Protein AF-D8F7U3-F1 (afdb_monomer)

Solvent-accessible surface area (backbone atoms only — not comparable to full-atom values): 5416 Å² total; per-residue (Å²): 145,54,69,68,63,53,51,54,52,52,49,52,53,50,51,54,49,43,55,42,25,32,54,20,50,43,72,73,49,83,84,50,61,70,61,46,46,53,49,39,53,50,52,55,51,49,46,54,54,51,50,54,49,50,66,74,43,53,92,78,52,55,73,67,60,51,51,49,52,50,50,52,46,50,52,55,52,51,52,51,52,53,28,37,50,46,30,52,54,52,64,72,68,53,78,94,123

Mean predicted aligned error: 6.66 Å

Secondary structure (DSSP, 8-state):
--HHHHHHHHHHHHHHHHHHHHHHHHHHSTT-HHHHHHHHHHHHHHHHHHHHHHHHTTTTS-HHHHHHHHHHHHHHHHHHHHHHHHHHHHHHHS---

Sequence (97 aa):
MYPILVTISLLLVAGSSIYMSVYGLMAVFAGNAPVIICMGLGMEIGKVLTVAHLYRNWPNLKRLVRSLYILIISVLVLLTSIEVIGFLSLSHARPKN

Radius of gyration: 16.28 Å; Cα contacts (8 Å, |Δi|>4): 47; chains: 1; bounding box: 49×24×46 Å

Foldseek 3Di:
DCPVVVVVVVVVVLVVLLVLLLQLVCVVDVDCSVVSSVVSVCLSVVLVVLVVVCVVCVVVDDPVVNVVSVVSSVVSVVSSVVSNVSSVVVVVVDDDD

pLDDT: mean 83.21, std 9.93, range [43.84, 93.5]

Structure (mmCIF, N/CA/C/O backbone):
data_AF-D8F7U3-F1
#
_entry.id   AF-D8F7U3-F1
#
loop_
_atom_site.group_PDB
_atom_site.id
_atom_site.type_symbol
_atom_site.label_atom_id
_atom_site.label_alt_id
_atom_site.label_comp_id
_atom_site.label_asym_id
_atom_site.label_entity_id
_atom_site.label_seq_id
_atom_site.pdbx_PDB_ins_code
_atom_site.Cartn_x
_atom_site.Cartn_y
_atom_site.Cartn_z
_atom_site.occupancy
_atom_site.B_iso_or_equiv
_atom_site.auth_seq_id
_atom_site.auth_comp_id
_atom_site.auth_asym_id
_atom_site.auth_atom_id
_atom_site.pdbx_PDB_model_num
ATOM 1 N N . MET A 1 1 ? -0.634 1.110 24.358 1.00 53.88 1 MET A N 1
ATOM 2 C CA . MET A 1 1 ? 0.820 1.352 24.231 1.00 53.88 1 MET A CA 1
ATOM 3 C C . MET A 1 1 ? 1.456 0.768 22.950 1.00 53.88 1 MET A C 1
ATOM 5 O O . MET A 1 1 ? 2.669 0.773 22.853 1.00 53.88 1 MET A O 1
ATOM 9 N N . TYR A 1 2 ? 0.682 0.366 21.923 1.00 74.44 2 TYR A N 1
ATOM 10 C CA . TYR A 1 2 ? 1.207 -0.181 20.651 1.00 74.44 2 TYR A CA 1
ATOM 11 C C . TYR A 1 2 ? 0.825 0.534 19.326 1.00 74.44 2 TYR A C 1
ATOM 13 O O . TYR A 1 2 ? 1.304 0.090 18.284 1.00 74.44 2 TYR A O 1
ATOM 21 N N . PRO A 1 3 ? 0.012 1.616 19.276 1.00 81.62 3 PRO A N 1
ATOM 22 C CA . PRO A 1 3 ? -0.482 2.129 17.991 1.00 81.62 3 PRO A CA 1
ATOM 23 C C . PRO A 1 3 ? 0.628 2.713 17.102 1.00 81.62 3 PRO A C 1
ATOM 25 O O . PRO A 1 3 ? 0.551 2.588 15.883 1.00 81.62 3 PRO A O 1
ATOM 28 N N . ILE A 1 4 ? 1.689 3.282 17.690 1.00 85.50 4 ILE A N 1
ATOM 29 C CA . ILE A 1 4 ? 2.860 3.774 16.944 1.00 85.50 4 ILE A CA 1
ATOM 30 C C . ILE A 1 4 ? 3.574 2.621 16.220 1.00 85.50 4 ILE A C 1
ATOM 32 O O . ILE A 1 4 ? 3.832 2.718 15.024 1.00 85.50 4 ILE A O 1
ATOM 36 N N . LEU A 1 5 ? 3.839 1.510 16.918 1.00 87.81 5 LEU A N 1
ATOM 37 C CA . LEU A 1 5 ? 4.545 0.346 16.364 1.00 87.81 5 LEU A CA 1
ATOM 38 C C . LEU A 1 5 ? 3.747 -0.305 15.229 1.00 87.81 5 LEU A C 1
ATOM 40 O O . LEU A 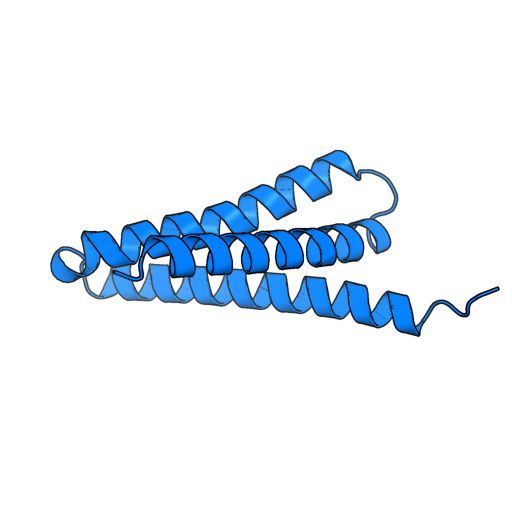1 5 ? 4.307 -0.655 14.192 1.00 87.81 5 LEU A O 1
ATOM 44 N N . VAL A 1 6 ? 2.427 -0.408 15.402 1.00 88.50 6 VAL A N 1
ATOM 45 C CA . VAL A 1 6 ? 1.516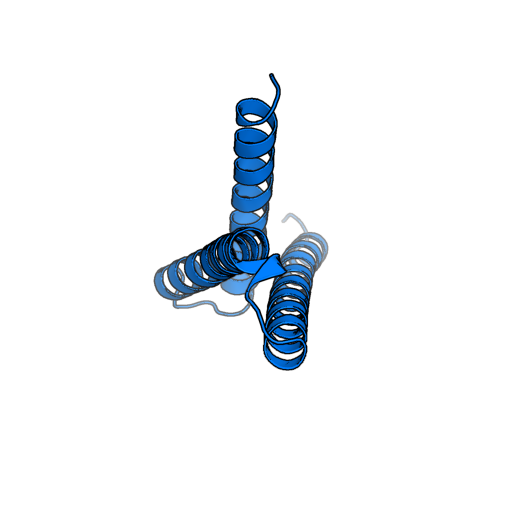 -0.916 14.369 1.00 88.50 6 VAL A CA 1
ATOM 46 C C . VAL A 1 6 ? 1.502 0.008 13.151 1.00 88.50 6 VAL A C 1
ATOM 48 O O . VAL A 1 6 ? 1.598 -0.472 12.026 1.00 88.50 6 VAL A O 1
ATOM 51 N N . THR A 1 7 ? 1.452 1.327 13.358 1.00 86.19 7 THR A N 1
ATOM 52 C CA . THR A 1 7 ? 1.446 2.306 12.256 1.00 86.19 7 THR A CA 1
ATOM 53 C C . THR A 1 7 ? 2.742 2.247 11.451 1.00 86.19 7 THR A C 1
ATOM 55 O O . THR A 1 7 ? 2.694 2.191 10.226 1.00 86.19 7 THR A O 1
ATOM 58 N N . ILE A 1 8 ? 3.896 2.191 12.123 1.00 89.94 8 ILE A N 1
ATOM 59 C CA . ILE A 1 8 ? 5.206 2.069 11.464 1.00 89.94 8 ILE A CA 1
ATOM 60 C C . ILE A 1 8 ? 5.300 0.755 10.679 1.00 89.94 8 ILE A C 1
ATOM 62 O O . ILE A 1 8 ? 5.743 0.755 9.533 1.00 89.94 8 ILE A O 1
ATOM 66 N N . SER A 1 9 ? 4.837 -0.354 11.265 1.00 90.56 9 SER A N 1
ATOM 67 C CA . SER A 1 9 ? 4.842 -1.664 10.601 1.00 90.56 9 SER A CA 1
ATOM 68 C C . SER A 1 9 ? 3.965 -1.663 9.347 1.00 90.56 9 SER A C 1
ATOM 70 O O . SER A 1 9 ? 4.400 -2.109 8.289 1.00 90.56 9 SER A O 1
ATOM 72 N N . LEU A 1 10 ? 2.755 -1.101 9.434 1.00 88.44 10 LEU A N 1
ATOM 73 C CA . LEU A 1 10 ? 1.854 -0.949 8.289 1.00 88.44 10 LEU A CA 1
ATOM 74 C C . LEU A 1 10 ? 2.462 -0.068 7.193 1.00 88.44 10 LEU A C 1
ATOM 76 O O . LEU A 1 10 ? 2.305 -0.373 6.014 1.00 88.44 10 LEU A O 1
ATOM 80 N N . LEU A 1 11 ? 3.184 0.990 7.566 1.00 87.56 11 LEU A N 1
ATOM 81 C CA . LEU A 1 11 ? 3.830 1.888 6.611 1.00 87.56 11 LEU A CA 1
ATOM 82 C C . LEU A 1 11 ? 4.988 1.201 5.870 1.00 87.56 11 LEU A C 1
ATOM 84 O O . LEU A 1 11 ? 5.126 1.372 4.662 1.00 87.56 11 LEU A O 1
ATOM 88 N N . LEU A 1 12 ? 5.779 0.381 6.568 1.00 90.94 12 LEU A N 1
ATOM 89 C CA . LEU A 1 12 ? 6.842 -0.432 5.964 1.00 90.94 12 LEU A CA 1
ATOM 90 C C . LEU A 1 12 ? 6.282 -1.492 5.006 1.00 90.94 12 LEU A C 1
ATOM 92 O O . LEU A 1 12 ? 6.803 -1.677 3.903 1.00 90.94 12 LEU A O 1
ATOM 96 N N . VAL A 1 13 ? 5.196 -2.163 5.395 1.00 89.00 13 VAL A N 1
ATOM 97 C CA . VAL A 1 13 ? 4.513 -3.137 4.531 1.00 89.00 13 VAL A CA 1
ATOM 98 C C . VAL A 1 13 ? 3.931 -2.446 3.294 1.00 89.00 13 VAL A C 1
ATOM 100 O O . VAL A 1 13 ? 4.138 -2.918 2.179 1.00 89.00 13 VAL A O 1
ATOM 103 N N . ALA A 1 14 ? 3.282 -1.290 3.452 1.00 87.56 14 ALA A N 1
ATOM 104 C CA . ALA A 1 14 ? 2.761 -0.521 2.321 1.00 87.56 14 ALA A CA 1
ATOM 105 C C . ALA A 1 14 ? 3.887 -0.032 1.391 1.00 87.56 14 ALA A C 1
ATOM 107 O O . ALA A 1 14 ? 3.783 -0.159 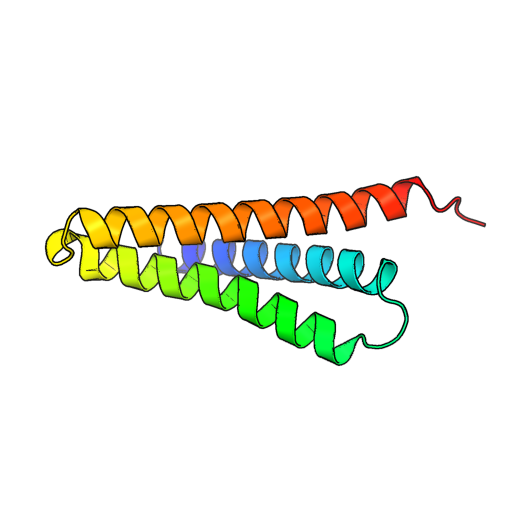0.174 1.00 87.56 14 ALA A O 1
ATOM 108 N N . GLY A 1 15 ? 4.991 0.471 1.951 1.00 87.69 15 GLY A N 1
ATOM 109 C CA . GLY A 1 15 ? 6.144 0.934 1.175 1.00 87.69 15 GLY A CA 1
ATOM 110 C C . GLY A 1 15 ? 6.813 -0.180 0.367 1.00 87.69 15 GLY A C 1
ATOM 111 O O . GLY A 1 15 ? 7.107 0.007 -0.814 1.00 87.69 15 GLY A O 1
ATOM 112 N N . SER A 1 16 ? 7.008 -1.358 0.967 1.00 88.44 16 SER A N 1
ATOM 113 C CA . SER A 1 16 ? 7.556 -2.522 0.252 1.00 88.44 16 SER A CA 1
ATOM 114 C C . SER A 1 16 ? 6.614 -3.043 -0.842 1.00 88.44 16 SER A C 1
ATOM 116 O O . SER A 1 16 ? 7.081 -3.375 -1.932 1.00 88.44 16 SER A O 1
ATOM 118 N N . SER A 1 17 ? 5.299 -3.028 -0.594 1.00 87.12 17 SER A N 1
ATOM 119 C CA . SER A 1 17 ? 4.256 -3.356 -1.578 1.00 87.12 17 SER A CA 1
ATOM 120 C C . SER A 1 17 ? 4.313 -2.437 -2.807 1.00 87.12 17 SER A C 1
ATOM 122 O O . SER A 1 17 ? 4.420 -2.925 -3.934 1.00 87.12 17 SER A O 1
ATOM 124 N N . ILE A 1 18 ? 4.349 -1.112 -2.600 1.00 87.56 18 ILE A N 1
ATOM 125 C CA . ILE A 1 18 ? 4.452 -0.114 -3.682 1.00 87.56 18 ILE A CA 1
ATOM 126 C C . ILE A 1 18 ? 5.708 -0.343 -4.520 1.00 87.56 18 ILE A C 1
ATOM 128 O O . ILE A 1 18 ? 5.643 -0.301 -5.747 1.00 87.56 18 ILE A O 1
ATOM 132 N N . TYR A 1 19 ? 6.851 -0.586 -3.872 1.00 86.19 19 TYR A N 1
ATOM 133 C CA . TYR A 1 19 ? 8.115 -0.790 -4.575 1.00 86.19 19 TYR A CA 1
ATOM 134 C C . TYR A 1 19 ? 8.041 -1.978 -5.543 1.00 86.19 19 TYR A C 1
ATOM 136 O O . TYR A 1 19 ? 8.383 -1.833 -6.716 1.00 86.19 19 TYR A O 1
ATOM 144 N N . MET A 1 20 ? 7.549 -3.133 -5.081 1.00 85.38 20 MET A N 1
ATOM 145 C CA . MET A 1 20 ? 7.421 -4.329 -5.922 1.00 85.38 20 MET A CA 1
ATOM 146 C C . MET A 1 20 ? 6.358 -4.159 -7.017 1.00 85.38 20 MET A C 1
ATOM 148 O O . MET A 1 20 ? 6.603 -4.541 -8.161 1.00 85.38 20 MET A O 1
ATOM 152 N N . SER A 1 21 ? 5.213 -3.549 -6.695 1.00 85.31 21 SER A N 1
ATOM 153 C CA . SER A 1 21 ? 4.123 -3.289 -7.649 1.00 85.31 21 SER A CA 1
ATOM 154 C C . SER A 1 21 ? 4.576 -2.385 -8.808 1.00 85.31 21 SER A C 1
ATOM 156 O O . SER A 1 21 ? 4.477 -2.772 -9.976 1.00 85.31 21 SER A O 1
ATOM 158 N N . VAL A 1 22 ? 5.176 -1.228 -8.502 1.00 83.81 22 VAL A N 1
ATOM 159 C CA . VAL A 1 22 ? 5.675 -0.273 -9.507 1.00 83.81 22 VAL A CA 1
ATOM 160 C C . VAL A 1 22 ? 6.722 -0.922 -10.408 1.00 83.81 22 VAL A C 1
ATOM 162 O O . VAL A 1 22 ? 6.683 -0.744 -11.626 1.00 83.81 22 VAL A O 1
ATOM 165 N N . TYR A 1 23 ? 7.641 -1.701 -9.833 1.00 82.88 23 TYR A N 1
ATOM 166 C CA . TYR A 1 23 ? 8.690 -2.369 -10.600 1.00 82.88 23 TYR A CA 1
ATOM 167 C C . TYR A 1 23 ? 8.121 -3.440 -11.544 1.00 82.88 23 TYR A C 1
ATOM 169 O O . TYR A 1 23 ? 8.573 -3.562 -12.685 1.00 82.88 23 TYR A O 1
ATOM 177 N N . GLY A 1 24 ? 7.097 -4.179 -11.104 1.00 77.50 24 GLY A N 1
ATOM 178 C CA .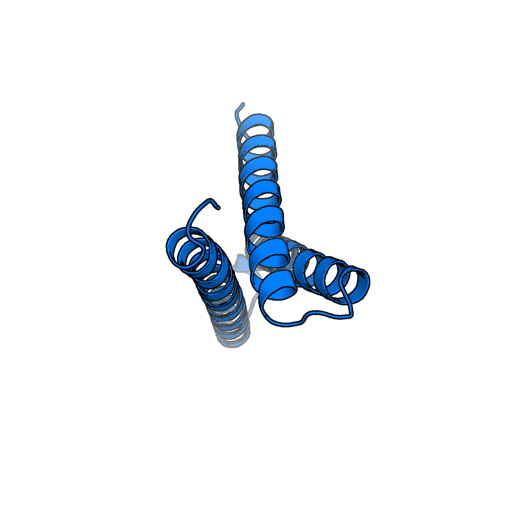 GLY A 1 24 ? 6.366 -5.131 -11.944 1.00 77.50 24 GLY A CA 1
ATOM 179 C C . GLY A 1 24 ? 5.677 -4.455 -13.129 1.00 77.50 24 GLY A C 1
ATOM 180 O O . GLY A 1 24 ? 5.796 -4.921 -14.262 1.00 77.50 24 GLY A O 1
ATOM 181 N N . LEU A 1 25 ? 5.023 -3.315 -12.902 1.00 78.06 25 LEU A N 1
ATOM 182 C CA . LEU A 1 25 ? 4.323 -2.581 -13.958 1.00 78.06 25 LEU A CA 1
ATOM 183 C C . LEU A 1 25 ? 5.294 -1.882 -14.932 1.00 78.06 25 LEU A C 1
ATOM 185 O O . LEU A 1 25 ? 5.059 -1.879 -16.142 1.00 78.06 25 LEU A O 1
ATOM 189 N N . MET A 1 26 ? 6.420 -1.352 -14.433 1.00 78.75 26 MET A N 1
ATOM 190 C CA . MET A 1 26 ? 7.504 -0.783 -15.255 1.00 78.75 26 MET A CA 1
ATOM 191 C C . MET A 1 26 ? 8.110 -1.806 -16.221 1.00 78.75 26 MET A C 1
ATOM 193 O O . MET A 1 26 ? 8.551 -1.439 -17.309 1.00 78.75 26 MET A O 1
ATOM 197 N N . ALA A 1 27 ? 8.132 -3.081 -15.839 1.00 73.50 27 ALA A N 1
ATOM 198 C CA . ALA A 1 27 ? 8.620 -4.151 -16.696 1.00 73.50 27 ALA A CA 1
ATOM 199 C C . ALA A 1 27 ? 7.641 -4.519 -17.829 1.00 73.50 27 ALA A C 1
ATOM 201 O O . ALA A 1 27 ? 8.084 -5.019 -18.861 1.00 73.50 27 ALA A O 1
ATOM 202 N N . VAL A 1 28 ? 6.339 -4.252 -17.662 1.00 73.62 28 VAL A N 1
ATOM 203 C CA . VAL A 1 28 ? 5.305 -4.477 -18.693 1.00 73.62 28 VAL A CA 1
ATOM 204 C C . VAL A 1 28 ? 5.176 -3.272 -19.629 1.00 73.62 28 VAL A C 1
ATOM 206 O O . VAL A 1 28 ? 5.077 -3.437 -20.843 1.00 73.62 28 VAL A O 1
ATOM 209 N N . PHE A 1 29 ? 5.212 -2.054 -19.087 1.00 70.88 29 PHE A N 1
ATOM 210 C CA . PHE A 1 29 ? 5.060 -0.814 -19.849 1.00 70.88 29 PHE A CA 1
ATOM 211 C C . PHE A 1 29 ? 6.389 -0.055 -19.917 1.00 70.88 29 PHE A C 1
ATOM 213 O O . PHE A 1 29 ? 6.632 0.909 -19.185 1.00 70.88 29 PHE A O 1
ATOM 220 N N . ALA A 1 30 ? 7.257 -0.487 -20.833 1.00 60.78 30 ALA A N 1
ATOM 221 C CA . ALA A 1 30 ? 8.524 0.175 -21.119 1.00 60.78 30 ALA A CA 1
ATOM 222 C C . ALA A 1 30 ? 8.274 1.521 -21.825 1.00 60.78 30 ALA A C 1
ATOM 224 O O . ALA A 1 30 ? 8.114 1.579 -23.041 1.00 60.78 30 ALA A O 1
ATOM 225 N N . GLY A 1 31 ? 8.207 2.615 -21.062 1.00 70.19 31 GLY A N 1
ATOM 226 C CA . GLY A 1 31 ? 8.173 3.956 -21.654 1.00 70.19 31 GLY A CA 1
ATOM 227 C C . GLY A 1 31 ? 7.752 5.100 -20.739 1.00 70.19 31 GLY A C 1
ATOM 228 O O . GLY A 1 31 ? 8.112 6.233 -21.024 1.00 70.19 31 GLY A O 1
ATOM 229 N N . ASN A 1 32 ? 7.039 4.843 -19.633 1.00 78.38 32 ASN A N 1
ATOM 230 C CA . ASN A 1 32 ? 6.487 5.914 -18.784 1.00 78.38 32 ASN A CA 1
ATOM 231 C C . ASN A 1 32 ? 6.573 5.616 -17.275 1.00 78.38 32 ASN A C 1
ATOM 233 O O . ASN A 1 32 ? 5.577 5.662 -16.553 1.00 78.38 32 ASN A O 1
ATOM 237 N N . ALA A 1 33 ? 7.790 5.373 -16.780 1.00 78.88 33 ALA A N 1
ATOM 238 C CA . ALA A 1 33 ? 8.072 5.164 -15.355 1.00 78.88 33 ALA A CA 1
ATOM 239 C C . ALA A 1 33 ? 7.423 6.188 -14.388 1.00 78.88 33 ALA A C 1
ATOM 241 O O . ALA A 1 33 ? 6.820 5.752 -13.407 1.00 78.88 33 ALA A O 1
ATOM 242 N N . PRO A 1 34 ? 7.465 7.520 -14.623 1.00 81.50 34 PRO A N 1
ATOM 243 C CA . PRO A 1 34 ? 6.903 8.479 -13.664 1.00 81.50 34 PRO A CA 1
ATOM 244 C C . PRO A 1 34 ? 5.379 8.372 -13.520 1.00 81.50 34 PRO A C 1
ATOM 246 O O . PRO A 1 34 ? 4.849 8.550 -12.424 1.00 81.50 34 PRO A O 1
ATOM 249 N N . VAL A 1 35 ? 4.669 8.038 -14.602 1.00 85.38 35 VAL A N 1
ATOM 250 C CA . VAL A 1 35 ? 3.206 7.872 -14.588 1.00 85.38 35 VAL A CA 1
ATOM 251 C C . VAL A 1 35 ? 2.820 6.641 -13.770 1.00 85.38 35 VAL A C 1
ATOM 253 O O . VAL A 1 35 ? 1.909 6.698 -12.946 1.00 85.38 35 VAL A O 1
ATOM 256 N N . ILE A 1 36 ? 3.565 5.551 -13.949 1.00 84.50 36 ILE A N 1
ATOM 257 C CA . ILE A 1 36 ? 3.369 4.280 -13.245 1.00 84.50 36 ILE A CA 1
ATOM 258 C C . ILE A 1 36 ? 3.601 4.443 -11.740 1.00 84.50 36 ILE A C 1
ATOM 260 O O . ILE A 1 36 ? 2.793 3.982 -10.936 1.00 84.50 36 ILE A O 1
ATOM 264 N N . ILE A 1 37 ? 4.668 5.149 -11.356 1.00 84.56 37 ILE A N 1
ATOM 265 C CA . ILE A 1 37 ? 4.966 5.454 -9.951 1.00 84.56 37 ILE A CA 1
ATOM 266 C C . ILE A 1 37 ? 3.815 6.247 -9.320 1.00 84.56 37 ILE A C 1
ATOM 268 O O . ILE A 1 37 ? 3.348 5.904 -8.235 1.00 84.56 37 ILE A O 1
ATOM 272 N N . CYS A 1 38 ? 3.331 7.287 -10.005 1.00 87.44 38 CYS A N 1
ATOM 273 C CA . CYS A 1 38 ? 2.244 8.130 -9.506 1.00 87.44 38 CYS A CA 1
ATOM 274 C C . CYS A 1 38 ? 0.935 7.338 -9.337 1.00 87.44 38 CYS A C 1
ATOM 276 O O . CYS A 1 38 ? 0.250 7.464 -8.321 1.00 87.44 38 CYS A O 1
ATOM 278 N N . MET A 1 39 ? 0.629 6.460 -10.296 1.00 87.75 39 MET A N 1
ATOM 279 C CA . MET A 1 39 ? -0.520 5.558 -10.235 1.00 87.75 39 MET A CA 1
ATOM 280 C C . MET A 1 39 ? -0.413 4.564 -9.066 1.00 87.75 39 MET A C 1
ATOM 282 O O . MET A 1 39 ? -1.350 4.473 -8.271 1.00 87.75 39 MET A O 1
ATOM 286 N N . GLY A 1 40 ? 0.717 3.862 -8.918 1.00 85.62 40 GLY A N 1
ATOM 287 C CA . GLY A 1 40 ? 0.935 2.885 -7.840 1.00 85.62 40 GLY A CA 1
ATOM 288 C C . GLY A 1 40 ? 0.848 3.515 -6.447 1.00 85.62 40 GLY A C 1
ATOM 289 O O . GLY A 1 40 ? 0.172 2.992 -5.560 1.00 85.62 40 GLY A O 1
ATOM 290 N N . LEU A 1 41 ? 1.439 4.702 -6.276 1.00 86.38 41 LEU A N 1
ATOM 291 C CA . LEU A 1 41 ? 1.313 5.482 -5.041 1.00 86.38 41 LEU A CA 1
ATOM 292 C C . LEU A 1 41 ? -0.144 5.856 -4.745 1.00 86.38 41 LEU A C 1
ATOM 294 O O . LEU A 1 41 ? -0.605 5.693 -3.613 1.00 86.38 41 LEU A O 1
ATOM 298 N N . GLY A 1 42 ? -0.881 6.326 -5.754 1.00 89.06 42 GLY A N 1
ATOM 299 C CA . GLY A 1 42 ? -2.292 6.684 -5.611 1.00 89.06 42 GLY A CA 1
ATOM 300 C C . GLY A 1 42 ? -3.164 5.502 -5.182 1.00 89.06 42 GLY A C 1
ATOM 301 O O . GLY A 1 42 ? -4.013 5.654 -4.300 1.00 89.06 42 GLY A O 1
ATOM 302 N N . MET A 1 43 ? -2.927 4.315 -5.746 1.00 88.25 43 MET A N 1
ATOM 303 C CA . MET A 1 43 ? -3.675 3.101 -5.399 1.00 88.25 43 MET A CA 1
ATOM 304 C C . MET A 1 43 ? -3.434 2.665 -3.950 1.00 88.25 43 MET A C 1
ATOM 306 O O . MET A 1 43 ? -4.392 2.350 -3.234 1.00 88.25 43 MET A O 1
ATOM 310 N N . GLU A 1 44 ? -2.186 2.700 -3.479 1.00 88.88 44 GLU A N 1
ATOM 311 C CA . GLU A 1 44 ? -1.870 2.273 -2.113 1.00 88.88 44 GLU A CA 1
ATOM 312 C C . GLU A 1 44 ? -2.394 3.253 -1.060 1.00 88.88 44 GLU A C 1
ATOM 314 O O . GLU A 1 44 ? -3.007 2.840 -0.070 1.00 88.88 44 GLU A O 1
ATOM 319 N N . ILE A 1 45 ? -2.238 4.559 -1.306 1.00 89.38 45 ILE A N 1
ATOM 320 C CA . ILE A 1 45 ? -2.795 5.609 -0.443 1.00 89.38 45 ILE A CA 1
ATOM 321 C C 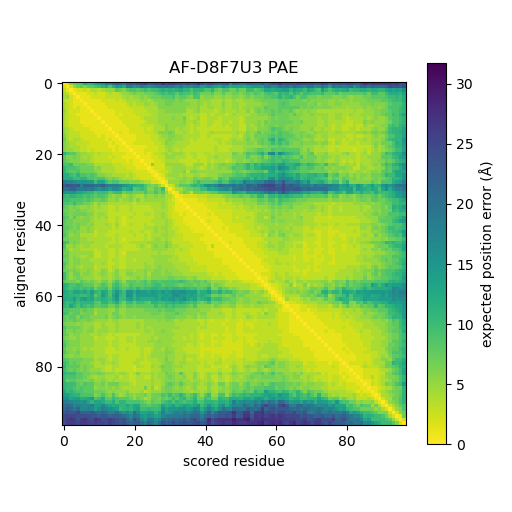. ILE A 1 45 ? -4.326 5.512 -0.417 1.00 89.38 45 ILE A C 1
ATOM 323 O O . ILE A 1 45 ? -4.934 5.610 0.652 1.00 89.38 45 ILE A O 1
ATOM 327 N N . GLY A 1 46 ? -4.952 5.257 -1.570 1.00 89.81 46 GLY A N 1
ATOM 328 C CA . GLY A 1 46 ? -6.398 5.084 -1.697 1.00 89.81 46 GLY A CA 1
ATOM 329 C C . GLY A 1 46 ? -6.941 3.954 -0.821 1.00 89.81 46 GLY A C 1
ATOM 330 O O . GLY A 1 46 ? -7.941 4.151 -0.123 1.00 89.81 46 GLY A O 1
ATOM 331 N N . LYS A 1 47 ? -6.262 2.798 -0.774 1.00 90.25 47 LYS A N 1
ATOM 332 C CA . LYS A 1 47 ? -6.629 1.692 0.130 1.00 90.25 47 LYS A CA 1
ATOM 333 C C . LYS A 1 47 ? -6.585 2.120 1.591 1.00 90.25 47 LYS A C 1
ATOM 335 O O . LYS A 1 47 ? -7.576 1.953 2.302 1.00 90.25 47 LYS A O 1
ATOM 340 N N . VAL A 1 48 ? -5.462 2.688 2.032 1.00 89.31 48 VAL A N 1
ATOM 341 C CA . VAL A 1 48 ? -5.259 3.074 3.438 1.00 89.31 48 VAL A CA 1
ATOM 342 C C . VAL A 1 48 ? -6.277 4.130 3.867 1.00 89.31 48 VAL A C 1
ATOM 344 O O . VAL A 1 48 ? -6.898 3.988 4.921 1.00 89.31 48 VAL A O 1
ATOM 347 N N . LEU A 1 49 ? -6.514 5.150 3.038 1.00 90.94 49 LEU A N 1
ATOM 348 C CA . LEU A 1 49 ? -7.471 6.216 3.335 1.00 90.94 49 LEU A CA 1
ATOM 349 C C . LEU A 1 49 ? -8.912 5.694 3.393 1.00 90.94 49 LEU A C 1
ATOM 351 O O . LEU A 1 49 ? -9.666 6.060 4.295 1.00 90.94 49 LEU A O 1
ATOM 355 N N . THR A 1 50 ? -9.285 4.803 2.471 1.00 90.44 50 THR A N 1
ATOM 356 C CA . THR A 1 50 ? -10.627 4.203 2.443 1.00 90.44 50 THR A CA 1
ATOM 357 C C . THR A 1 50 ? -10.855 3.308 3.659 1.00 90.44 50 THR A C 1
ATOM 359 O O . THR A 1 50 ? -11.907 3.394 4.292 1.00 90.44 50 THR A O 1
ATOM 362 N N . VAL A 1 51 ? -9.862 2.501 4.046 1.00 90.38 51 VAL A N 1
ATOM 363 C CA . VAL A 1 51 ? -9.907 1.688 5.272 1.00 90.38 51 VAL A CA 1
ATOM 364 C C . VAL A 1 51 ? -10.008 2.578 6.510 1.00 90.38 51 VAL A C 1
ATOM 366 O O . VAL A 1 51 ? -10.837 2.316 7.380 1.00 90.38 51 VAL A O 1
ATOM 369 N N . ALA A 1 52 ? -9.225 3.657 6.585 1.00 89.75 52 ALA A N 1
ATOM 370 C CA . ALA A 1 52 ? -9.275 4.601 7.699 1.00 89.75 52 ALA A CA 1
ATOM 371 C C . ALA A 1 52 ? -10.648 5.287 7.809 1.00 89.75 52 ALA A C 1
ATOM 373 O O . ALA A 1 52 ? -11.195 5.413 8.909 1.00 89.75 52 ALA A O 1
ATOM 374 N N . HIS A 1 53 ? -11.237 5.684 6.678 1.00 89.62 53 HIS A N 1
ATOM 375 C CA . HIS A 1 53 ? -12.582 6.254 6.631 1.00 89.62 53 HIS A CA 1
ATOM 376 C C . HIS A 1 53 ? -13.644 5.238 7.07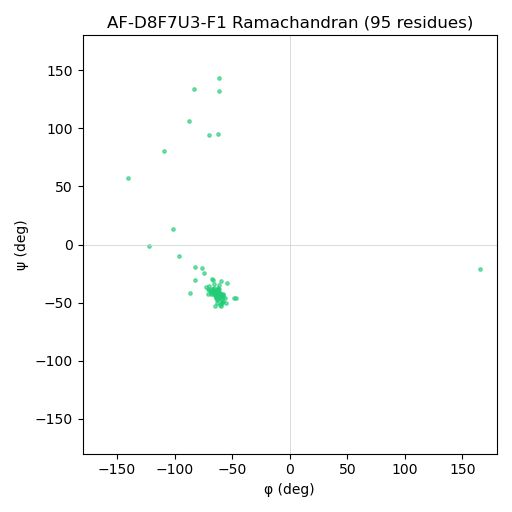2 1.00 89.62 53 HIS A C 1
ATOM 378 O O . HIS A 1 53 ? -14.492 5.548 7.913 1.00 89.62 53 HIS A O 1
ATOM 384 N N . LEU A 1 54 ? -13.564 4.008 6.555 1.00 89.50 54 LEU A N 1
ATOM 385 C CA . LEU A 1 54 ? -14.476 2.919 6.890 1.00 89.50 54 LEU A CA 1
ATOM 386 C C . LEU A 1 54 ? -14.401 2.557 8.379 1.00 89.50 54 LEU A C 1
ATOM 388 O O . LEU A 1 54 ? -15.440 2.375 9.009 1.00 89.50 54 LEU A O 1
ATOM 392 N N . TYR A 1 55 ? -13.195 2.504 8.947 1.00 87.56 55 TYR A N 1
ATOM 393 C CA . TYR A 1 55 ? -12.976 2.241 10.368 1.00 87.56 55 TYR A CA 1
ATOM 394 C C . TYR A 1 55 ? -13.578 3.342 11.245 1.00 87.56 55 TYR A C 1
ATOM 396 O O . TYR A 1 55 ? -14.291 3.054 12.205 1.00 87.56 55 TYR A O 1
ATOM 404 N N . ARG A 1 56 ? -13.345 4.615 10.899 1.00 87.88 56 ARG A N 1
ATOM 405 C CA . ARG A 1 56 ? -13.814 5.748 11.709 1.00 87.88 56 ARG A CA 1
ATOM 406 C C . ARG A 1 56 ? -15.327 5.935 11.657 1.00 87.88 56 ARG A C 1
ATOM 408 O O . ARG A 1 56 ? -15.926 6.277 12.671 1.00 87.88 56 ARG A O 1
ATOM 415 N N . ASN A 1 57 ? -15.940 5.728 10.495 1.00 89.94 57 ASN A N 1
ATOM 416 C CA . ASN A 1 57 ? -17.361 6.006 10.287 1.00 89.94 57 ASN A CA 1
ATOM 417 C C . ASN A 1 57 ? -18.239 4.738 10.322 1.00 89.94 57 ASN A C 1
ATOM 419 O O . ASN A 1 57 ? -19.415 4.777 9.964 1.00 89.94 57 ASN A O 1
ATOM 423 N N . TRP A 1 58 ? -17.682 3.619 10.798 1.00 83.38 58 TRP A N 1
ATOM 424 C CA . TRP A 1 58 ? -18.330 2.308 10.877 1.00 83.38 58 TRP A CA 1
ATOM 425 C C . TRP A 1 58 ? -19.741 2.295 11.496 1.00 83.38 58 TRP A C 1
ATOM 427 O O . TRP A 1 58 ? -20.619 1.676 10.892 1.00 83.38 58 TRP A O 1
ATOM 437 N N . PRO A 1 59 ? -20.017 2.959 12.642 1.00 82.62 59 PRO A N 1
ATOM 438 C CA . PRO A 1 59 ? -21.355 2.942 13.242 1.00 82.62 59 PRO A CA 1
ATOM 439 C C . PRO A 1 59 ? -22.370 3.843 12.519 1.00 82.62 59 PRO A C 1
ATOM 441 O O . PRO A 1 59 ? -23.569 3.629 12.654 1.00 82.62 59 PRO A O 1
ATOM 444 N N . ASN A 1 60 ? -21.908 4.821 11.732 1.00 83.56 60 ASN A N 1
ATOM 445 C CA . ASN A 1 60 ? -22.764 5.797 11.047 1.00 83.56 60 ASN A CA 1
ATOM 446 C C . ASN A 1 60 ? -23.085 5.408 9.591 1.00 83.56 60 ASN A C 1
ATOM 448 O O . ASN A 1 60 ? -23.916 6.047 8.943 1.00 83.56 60 ASN A O 1
ATOM 452 N N . LEU A 1 61 ? -22.426 4.381 9.043 1.00 83.38 61 LEU A N 1
ATOM 453 C CA . LEU A 1 61 ? -22.601 3.971 7.650 1.00 83.38 61 LEU A CA 1
ATOM 454 C C . LEU A 1 61 ? -23.812 3.052 7.453 1.00 83.38 61 LEU A C 1
ATOM 456 O O . LEU A 1 61 ? -23.971 2.030 8.120 1.00 83.38 61 LEU A O 1
ATOM 460 N N . LYS A 1 62 ? -24.611 3.344 6.418 1.00 86.12 62 LYS A N 1
ATOM 461 C CA . LYS A 1 62 ? -25.647 2.424 5.925 1.00 86.12 62 LYS A CA 1
ATOM 462 C C . LYS A 1 62 ? -25.006 1.115 5.436 1.00 86.12 62 LYS A C 1
ATOM 464 O O . LYS A 1 62 ? -23.955 1.128 4.793 1.00 86.12 62 LYS A O 1
ATOM 469 N N . ARG A 1 63 ? -25.684 -0.018 5.664 1.00 84.12 63 ARG A N 1
ATOM 470 C CA . ARG A 1 63 ? -25.196 -1.379 5.334 1.00 84.12 63 ARG A CA 1
ATOM 471 C C . ARG A 1 63 ? -24.781 -1.551 3.861 1.00 84.12 63 ARG A C 1
ATOM 473 O O . ARG A 1 63 ? -23.827 -2.273 3.577 1.00 84.12 63 ARG A O 1
ATOM 480 N N . LEU A 1 64 ? -25.457 -0.846 2.948 1.00 85.88 64 LEU A N 1
ATOM 481 C CA . LEU A 1 64 ? -25.141 -0.826 1.515 1.00 85.88 64 LEU A CA 1
ATOM 482 C C . LEU A 1 64 ? -23.765 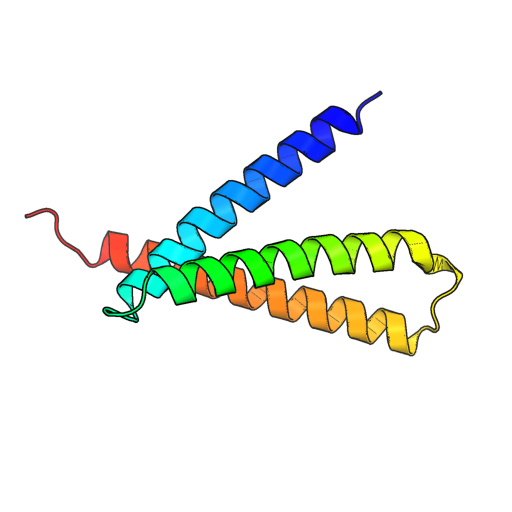-0.194 1.241 1.00 85.88 64 LEU A C 1
ATOM 484 O O . LEU A 1 64 ? -22.902 -0.812 0.629 1.00 85.88 64 LEU A O 1
ATOM 488 N N . VAL A 1 65 ? -23.540 1.013 1.765 1.00 87.44 65 VAL A N 1
ATOM 489 C CA . VAL A 1 65 ? -22.299 1.780 1.574 1.00 87.44 65 VAL A CA 1
ATOM 490 C C . VAL A 1 65 ? -21.108 1.042 2.183 1.00 87.44 65 VAL A C 1
ATOM 492 O O . VAL A 1 65 ? -20.043 0.962 1.578 1.00 87.44 65 VAL A O 1
ATOM 495 N N . ARG A 1 66 ? -21.306 0.414 3.347 1.00 87.19 66 ARG A N 1
ATOM 496 C CA . ARG A 1 66 ? -20.292 -0.441 3.975 1.00 87.19 66 ARG A CA 1
ATOM 497 C C . ARG A 1 66 ? -19.871 -1.603 3.070 1.00 87.19 66 ARG A C 1
ATOM 499 O O . ARG A 1 66 ? -18.680 -1.866 2.951 1.00 87.19 66 ARG A O 1
ATOM 506 N N . SER A 1 67 ? -20.826 -2.274 2.425 1.00 89.38 67 SER A N 1
ATOM 507 C CA . SER A 1 67 ? -20.529 -3.399 1.525 1.00 89.38 67 SER A CA 1
ATOM 508 C C . SER A 1 67 ? -19.782 -2.939 0.271 1.00 89.38 67 SER A C 1
ATOM 510 O O . SER A 1 67 ? -18.838 -3.602 -0.147 1.00 89.38 67 SER A O 1
ATOM 512 N N . LEU A 1 68 ? -20.139 -1.772 -0.277 1.00 92.94 68 LEU A N 1
ATOM 513 C CA . LEU A 1 68 ? -19.430 -1.171 -1.410 1.00 92.94 68 LEU A CA 1
ATOM 514 C C . LEU A 1 68 ? -17.977 -0.838 -1.064 1.00 92.94 68 LEU A C 1
ATOM 516 O O . LEU A 1 68 ? -17.084 -1.204 -1.820 1.00 92.94 68 LEU A O 1
ATOM 520 N N . TYR A 1 69 ? -17.714 -0.209 0.086 1.00 90.38 69 TYR A N 1
ATOM 521 C CA . TYR A 1 69 ? -16.338 0.079 0.503 1.00 90.38 69 TYR A CA 1
ATOM 522 C C . TYR A 1 69 ? -15.507 -1.189 0.689 1.00 90.38 69 TYR A C 1
ATOM 524 O O . TYR A 1 69 ? -14.364 -1.232 0.243 1.00 90.38 69 TYR A O 1
ATOM 532 N N . ILE A 1 70 ? -16.079 -2.233 1.295 1.00 91.06 70 ILE A N 1
ATOM 533 C CA . ILE A 1 70 ? -15.401 -3.528 1.445 1.00 91.06 70 ILE A CA 1
ATOM 534 C C . ILE A 1 70 ? -15.082 -4.130 0.072 1.00 91.06 70 ILE A C 1
ATOM 536 O O . ILE A 1 70 ? -13.967 -4.602 -0.138 1.00 91.06 70 ILE A O 1
ATOM 540 N N . LEU A 1 71 ? -16.024 -4.073 -0.873 1.00 93.50 71 LEU A N 1
ATOM 541 C CA . LEU A 1 71 ? -15.824 -4.576 -2.230 1.00 93.50 71 LEU A CA 1
ATOM 542 C C . LEU A 1 71 ? -14.729 -3.798 -2.971 1.00 93.50 71 LEU A C 1
ATOM 544 O O . LEU A 1 71 ? -13.840 -4.413 -3.552 1.00 93.50 71 LEU A O 1
ATOM 548 N N . ILE A 1 72 ? -14.738 -2.465 -2.891 1.00 91.94 72 ILE A N 1
ATOM 549 C CA . ILE A 1 72 ? -13.703 -1.605 -3.485 1.00 91.94 72 ILE A CA 1
ATOM 550 C C . ILE A 1 72 ? -12.331 -1.947 -2.895 1.00 91.94 72 ILE A C 1
ATOM 552 O O . ILE A 1 72 ? -11.396 -2.220 -3.644 1.00 91.94 72 ILE A O 1
ATOM 556 N N . ILE A 1 73 ? -12.209 -2.004 -1.564 1.00 93.25 73 ILE A N 1
ATOM 557 C CA . ILE A 1 73 ? -10.950 -2.363 -0.893 1.00 93.25 73 ILE A CA 1
ATOM 558 C C . ILE A 1 73 ? -10.481 -3.755 -1.339 1.00 93.25 73 ILE A C 1
ATOM 560 O O . ILE A 1 73 ? -9.302 -3.929 -1.640 1.00 93.25 73 ILE A O 1
ATOM 564 N N . SER A 1 74 ? -11.391 -4.728 -1.436 1.00 92.75 74 SER A N 1
ATOM 565 C CA . SER A 1 74 ? -11.069 -6.083 -1.892 1.00 92.75 74 SER A CA 1
ATOM 566 C C . SER A 1 74 ? -10.505 -6.090 -3.313 1.00 92.75 74 SER A C 1
ATOM 568 O O . SER A 1 74 ? -9.497 -6.747 -3.560 1.00 92.75 74 SER A O 1
ATOM 570 N N . VAL A 1 75 ? -11.115 -5.349 -4.241 1.00 92.62 75 VAL A N 1
ATOM 571 C CA . VAL A 1 75 ? -10.627 -5.241 -5.625 1.00 92.62 75 VAL A CA 1
ATOM 572 C C . VAL A 1 75 ? -9.252 -4.574 -5.670 1.00 92.62 75 VAL A C 1
ATOM 574 O O . VAL A 1 75 ? -8.359 -5.083 -6.343 1.00 92.62 75 VAL A O 1
ATOM 577 N N . LEU A 1 76 ? -9.043 -3.487 -4.922 1.00 90.25 76 LEU A N 1
ATOM 578 C CA . LEU A 1 76 ? -7.745 -2.805 -4.882 1.00 90.25 76 LEU A CA 1
ATOM 579 C C . LEU A 1 76 ? -6.637 -3.719 -4.325 1.00 90.25 76 LEU A C 1
ATOM 581 O O . LEU A 1 76 ? -5.515 -3.685 -4.818 1.00 90.25 76 LEU A O 1
ATOM 585 N N . VAL A 1 77 ? -6.926 -4.555 -3.323 1.00 90.50 77 VAL A N 1
ATOM 586 C CA . VAL A 1 77 ? -5.947 -5.518 -2.779 1.00 90.50 77 VAL A CA 1
ATOM 587 C C . VAL A 1 77 ? -5.644 -6.647 -3.772 1.00 90.50 77 VAL A C 1
ATOM 589 O O . VAL A 1 77 ? -4.487 -7.055 -3.904 1.00 90.50 77 VAL A O 1
ATOM 592 N N . LEU A 1 78 ? -6.655 -7.136 -4.498 1.00 91.06 78 LEU A N 1
ATOM 593 C CA . LEU A 1 78 ? -6.462 -8.135 -5.553 1.00 91.06 78 LEU A CA 1
ATOM 594 C C . LEU A 1 78 ? -5.583 -7.594 -6.685 1.00 91.06 78 LEU A C 1
ATOM 596 O O . LEU A 1 78 ? -4.659 -8.284 -7.109 1.00 91.06 78 LEU A O 1
ATOM 600 N N . LEU A 1 79 ? -5.820 -6.355 -7.124 1.00 88.56 79 LEU A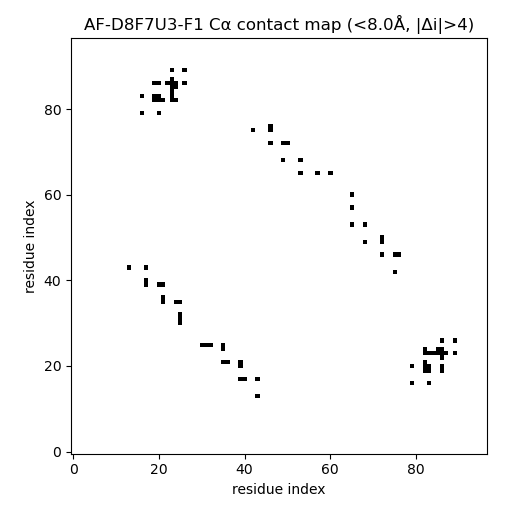 N 1
ATOM 601 C CA . LEU A 1 79 ? -5.000 -5.696 -8.144 1.00 88.56 79 LEU A CA 1
ATOM 602 C C . LEU A 1 79 ? -3.529 -5.619 -7.721 1.00 88.56 79 LEU A C 1
ATOM 604 O O . LEU A 1 79 ? -2.663 -6.071 -8.463 1.00 88.56 79 LEU A O 1
ATOM 608 N N . THR A 1 80 ? -3.244 -5.170 -6.498 1.00 87.44 80 THR A N 1
ATOM 609 C CA . THR A 1 80 ? -1.864 -5.116 -5.987 1.00 87.44 80 THR A CA 1
ATOM 610 C C . THR A 1 80 ? -1.209 -6.495 -5.915 1.00 87.44 80 THR A C 1
ATOM 612 O O . THR A 1 80 ? -0.019 -6.636 -6.188 1.00 87.44 80 THR A O 1
ATOM 615 N N . SER A 1 81 ? -1.978 -7.539 -5.596 1.00 87.19 81 SER A N 1
ATOM 616 C CA . SER A 1 81 ? -1.456 -8.911 -5.577 1.00 87.19 81 SER A CA 1
ATOM 617 C C . SER A 1 81 ? -1.017 -9.363 -6.975 1.00 87.19 81 SER A C 1
ATOM 619 O O . SER A 1 81 ? 0.043 -9.968 -7.120 1.00 87.19 81 SER A O 1
ATOM 621 N N . ILE A 1 82 ? -1.793 -9.025 -8.011 1.00 87.69 82 ILE A N 1
ATOM 622 C CA . ILE A 1 82 ? -1.458 -9.314 -9.415 1.00 87.69 82 ILE A CA 1
ATOM 623 C C . ILE A 1 82 ? -0.177 -8.579 -9.830 1.00 87.69 82 ILE A C 1
ATOM 625 O O . ILE A 1 82 ? 0.688 -9.178 -10.468 1.00 87.69 82 ILE A O 1
ATOM 629 N N . GLU A 1 83 ? -0.015 -7.315 -9.436 1.00 85.19 83 GLU A N 1
ATOM 630 C CA . GLU A 1 83 ? 1.188 -6.527 -9.745 1.00 85.19 83 GLU A CA 1
ATOM 631 C C . GLU A 1 83 ? 2.459 -7.143 -9.137 1.00 85.19 83 GLU A C 1
ATOM 633 O O . GLU A 1 83 ? 3.473 -7.291 -9.825 1.00 85.19 83 GLU A O 1
ATOM 638 N N . VAL A 1 84 ? 2.398 -7.576 -7.871 1.00 85.38 84 VAL A N 1
ATOM 639 C CA . VAL A 1 84 ? 3.525 -8.235 -7.187 1.00 85.38 84 VAL A CA 1
ATOM 640 C C . VAL A 1 84 ? 3.852 -9.591 -7.821 1.00 85.38 84 VAL A C 1
ATOM 642 O O . VAL A 1 84 ? 5.025 -9.921 -8.003 1.00 85.38 84 VAL A O 1
ATOM 645 N N . ILE A 1 85 ? 2.842 -10.374 -8.211 1.00 85.31 85 ILE A N 1
ATOM 646 C CA . ILE A 1 85 ? 3.058 -11.635 -8.939 1.00 85.31 85 ILE A CA 1
ATOM 647 C C . ILE A 1 85 ? 3.720 -11.366 -10.296 1.00 85.31 85 ILE A C 1
ATOM 649 O O . ILE A 1 85 ? 4.636 -12.096 -10.676 1.00 85.31 85 ILE A O 1
ATOM 653 N N . GLY A 1 86 ? 3.320 -10.302 -10.998 1.00 79.94 86 GLY A N 1
ATOM 654 C CA . GLY A 1 86 ? 3.978 -9.852 -12.225 1.00 79.94 86 GLY A CA 1
ATOM 655 C C . GLY A 1 86 ? 5.472 -9.596 -12.011 1.00 79.94 86 GLY A C 1
ATOM 656 O O . GLY A 1 86 ? 6.304 -10.167 -12.719 1.00 79.94 86 GLY A O 1
ATOM 657 N N . PHE A 1 87 ? 5.825 -8.828 -10.975 1.00 80.81 87 PHE A N 1
ATOM 658 C CA . PHE A 1 87 ? 7.221 -8.591 -10.587 1.00 80.81 87 PHE A CA 1
ATOM 659 C C . PHE A 1 87 ? 7.998 -9.892 -10.317 1.00 80.81 87 PHE A C 1
ATOM 661 O O . PHE A 1 87 ? 9.119 -10.076 -10.810 1.00 80.81 87 PHE A O 1
ATOM 668 N N . LEU A 1 88 ? 7.401 -10.822 -9.566 1.00 79.88 88 LEU A N 1
ATOM 669 C CA . LEU A 1 88 ? 8.025 -12.109 -9.261 1.00 79.88 88 LEU A CA 1
ATOM 670 C C . LEU A 1 88 ? 8.205 -12.964 -10.523 1.00 79.88 88 LEU A C 1
ATOM 672 O O . LEU A 1 88 ? 9.274 -13.543 -10.712 1.00 79.88 88 LEU A O 1
ATOM 676 N N . SER A 1 89 ? 7.215 -13.010 -11.416 1.00 78.38 89 SER A N 1
ATOM 677 C CA . SER A 1 89 ? 7.275 -13.781 -12.665 1.00 78.38 89 SER A CA 1
ATOM 678 C C . SER A 1 89 ? 8.390 -13.299 -13.595 1.00 78.38 89 SER A C 1
ATOM 680 O O . SER A 1 89 ? 9.070 -14.110 -14.221 1.00 78.38 89 SER A O 1
ATOM 682 N N . LEU A 1 90 ? 8.613 -11.988 -13.674 1.00 72.31 90 LEU A N 1
ATOM 683 C CA . LEU A 1 90 ? 9.681 -11.389 -14.480 1.00 72.31 90 LEU A CA 1
ATOM 684 C C . LEU A 1 90 ? 11.076 -11.675 -13.910 1.00 72.31 90 LEU A C 1
ATOM 686 O O . LEU A 1 90 ? 12.019 -11.899 -14.670 1.00 72.31 90 LEU A O 1
ATOM 690 N N . SER A 1 91 ? 11.196 -11.712 -12.581 1.00 66.19 91 SER A N 1
ATOM 691 C CA . SER A 1 91 ? 12.452 -12.035 -11.889 1.00 66.19 91 SER A CA 1
ATOM 692 C C . SER A 1 91 ? 12.879 -13.494 -12.092 1.00 66.19 91 SER A C 1
ATOM 694 O O . SER A 1 91 ? 14.072 -13.777 -12.113 1.00 66.19 91 SER A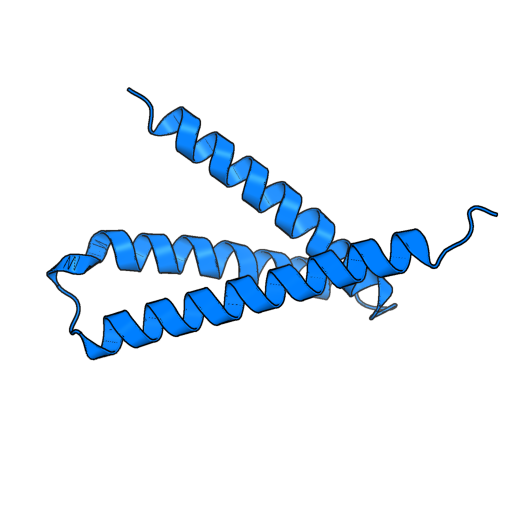 O 1
ATOM 696 N N . HIS A 1 92 ? 11.924 -14.412 -12.277 1.00 63.88 92 HIS A N 1
ATOM 697 C CA . HIS A 1 92 ? 12.203 -15.815 -12.614 1.00 63.88 92 HIS A CA 1
ATOM 698 C C . HIS A 1 92 ? 12.455 -16.026 -14.116 1.00 63.88 92 HIS A C 1
ATOM 700 O O . HIS A 1 92 ? 13.213 -16.917 -14.489 1.00 63.88 92 HIS A O 1
ATOM 706 N N . ALA A 1 93 ? 11.836 -15.216 -14.981 1.00 63.09 93 ALA A N 1
ATOM 707 C CA . ALA A 1 93 ? 11.937 -15.358 -16.434 1.00 63.09 93 ALA A CA 1
ATOM 708 C C . ALA A 1 93 ? 13.195 -14.720 -17.055 1.00 63.09 93 ALA A C 1
ATOM 710 O O . ALA A 1 93 ? 13.553 -15.075 -18.176 1.00 63.09 93 ALA A O 1
ATOM 711 N N . ARG A 1 94 ? 13.875 -13.786 -16.372 1.00 57.75 94 ARG A N 1
ATOM 712 C CA . ARG A 1 94 ? 15.159 -13.231 -16.838 1.00 57.75 94 ARG A CA 1
ATOM 713 C C . ARG A 1 94 ? 16.330 -14.095 -16.345 1.00 57.75 94 ARG A C 1
ATOM 715 O O . ARG A 1 94 ? 16.676 -13.991 -15.167 1.00 57.75 94 ARG A O 1
ATOM 722 N N . PRO A 1 95 ? 16.986 -14.905 -17.201 1.00 53.62 95 PRO A N 1
ATOM 723 C CA . PRO A 1 95 ? 18.262 -15.502 -16.831 1.00 53.62 95 PRO A CA 1
ATOM 724 C C . PRO A 1 95 ? 19.279 -14.381 -16.583 1.00 53.62 95 PRO A C 1
ATOM 726 O O . PRO A 1 95 ? 19.388 -13.442 -17.372 1.00 53.62 95 PRO A O 1
ATOM 729 N N . LYS A 1 96 ? 19.995 -14.471 -15.458 1.00 51.06 96 LYS A N 1
ATOM 730 C CA . LYS A 1 96 ? 21.175 -13.651 -15.158 1.00 51.06 96 LYS A CA 1
ATOM 731 C C . LYS A 1 96 ? 22.247 -13.966 -16.211 1.00 51.06 96 LYS A C 1
ATOM 733 O O . LYS A 1 96 ? 22.971 -14.941 -16.042 1.00 51.06 96 LYS A O 1
ATOM 738 N N . ASN A 1 97 ? 22.319 -13.164 -17.268 1.00 43.84 97 ASN A N 1
ATOM 739 C CA . ASN A 1 97 ? 23.487 -13.047 -18.142 1.00 43.84 97 ASN A CA 1
ATOM 740 C C . ASN A 1 97 ? 24.025 -11.625 -18.035 1.00 43.84 97 ASN A C 1
ATOM 742 O O . ASN A 1 97 ? 23.202 -10.690 -18.168 1.00 43.84 97 ASN A O 1
#